Protein AF-A0A661HB58-F1 (afdb_monomer)

Radius of gyration: 21.76 Å; Cα contacts (8 Å, |Δi|>4): 34; chains: 1; bounding box: 42×29×50 Å

Solvent-accessible surface area (backbone atoms only — not comparable to full-atom values): 4728 Å² total; per-residue (Å²): 138,83,74,78,85,51,54,68,61,56,47,62,75,43,62,83,48,70,43,79,40,67,57,94,88,38,81,76,49,71,50,68,48,72,90,75,52,81,87,77,86,84,77,87,78,53,72,67,57,49,51,54,53,61,71,66,56,51,72,70,59,53,53,53,49,56,57,58,73,79,106

Nearest PDB structures (foldseek):
  5gpy-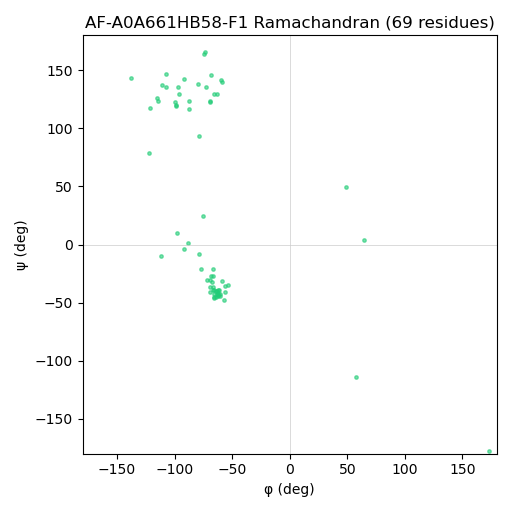assembly1_B  TM=2.339E-01  e=1.561E+00  Homo sapiens
  8byq-assembly1_X  TM=2.516E-01  e=1.922E+00  Homo sapiens

pLDDT: mean 85.54, std 6.54, range [58.5, 94.94]

Structure (mmCIF, N/CA/C/O backbone):
data_AF-A0A661HB58-F1
#
_entry.id   AF-A0A661HB58-F1
#
loop_
_atom_site.group_PDB
_atom_site.id
_atom_site.type_symbol
_atom_site.label_atom_id
_atom_site.label_alt_id
_atom_site.label_comp_id
_atom_site.label_asym_id
_atom_site.label_entity_id
_atom_site.label_seq_id
_atom_site.pdbx_PDB_ins_code
_atom_site.Cartn_x
_atom_site.Cartn_y
_atom_site.Cartn_z
_atom_site.occupancy
_atom_site.B_iso_or_equiv
_atom_site.auth_seq_id
_atom_site.auth_comp_id
_atom_site.auth_asym_id
_atom_site.auth_atom_id
_atom_site.pdbx_PDB_model_num
ATOM 1 N N . MET A 1 1 ? 16.825 -1.615 -22.013 1.00 60.31 1 MET A N 1
ATOM 2 C CA . MET A 1 1 ? 16.760 -0.659 -20.887 1.00 60.31 1 MET A CA 1
ATOM 3 C C . MET A 1 1 ? 16.824 0.732 -21.491 1.00 60.31 1 MET A C 1
ATOM 5 O O . MET A 1 1 ? 17.807 1.021 -22.160 1.00 60.31 1 MET A O 1
ATOM 9 N N . THR A 1 2 ? 15.763 1.527 -21.369 1.00 68.31 2 THR A N 1
ATOM 10 C CA . THR A 1 2 ? 15.686 2.858 -21.995 1.00 68.31 2 THR A CA 1
ATOM 11 C C . THR A 1 2 ? 16.098 3.908 -20.973 1.00 68.31 2 THR A C 1
ATOM 13 O O . THR A 1 2 ? 15.612 3.887 -19.845 1.00 68.31 2 THR A O 1
ATOM 16 N N . GLU A 1 3 ? 17.019 4.798 -21.334 1.00 74.12 3 GLU A N 1
ATOM 17 C CA . GLU A 1 3 ? 17.473 5.853 -20.427 1.00 74.12 3 GLU A CA 1
ATOM 18 C C . GLU A 1 3 ? 16.389 6.930 -20.260 1.00 74.12 3 GLU A C 1
ATOM 20 O O . GLU A 1 3 ? 15.813 7.402 -21.240 1.00 74.12 3 GLU A O 1
ATOM 25 N N . LEU A 1 4 ? 16.144 7.379 -19.023 1.00 77.81 4 LEU A N 1
ATOM 26 C CA . LEU A 1 4 ? 15.124 8.388 -18.692 1.00 77.81 4 LEU A CA 1
ATOM 27 C C . LEU A 1 4 ? 15.535 9.828 -19.084 1.00 77.81 4 LEU A C 1
ATOM 29 O O . LEU A 1 4 ? 15.069 10.798 -18.494 1.00 77.81 4 LEU A O 1
ATOM 33 N N . ARG A 1 5 ? 16.426 9.995 -20.069 1.00 79.62 5 ARG A N 1
ATOM 34 C CA . ARG A 1 5 ? 16.840 11.321 -20.565 1.00 79.62 5 ARG A CA 1
ATOM 35 C C . ARG A 1 5 ? 15.716 12.031 -21.314 1.00 79.62 5 ARG A C 1
ATOM 37 O O . ARG A 1 5 ? 15.640 13.252 -21.279 1.00 79.62 5 ARG A O 1
ATOM 44 N N . GLU A 1 6 ? 14.835 11.263 -21.956 1.00 83.94 6 GLU A N 1
ATOM 45 C CA . GLU A 1 6 ? 13.639 11.759 -22.644 1.00 83.94 6 GLU A CA 1
ATOM 46 C C . GLU A 1 6 ? 12.380 11.093 -22.058 1.00 83.94 6 GLU A C 1
ATOM 48 O O . GLU A 1 6 ? 11.837 10.157 -22.654 1.00 83.94 6 GLU A O 1
ATOM 53 N N . PRO A 1 7 ? 11.886 11.553 -20.890 1.00 81.56 7 PRO A N 1
ATOM 54 C CA . PRO A 1 7 ? 10.795 10.888 -20.172 1.00 81.56 7 PRO A CA 1
ATOM 55 C C . PRO A 1 7 ? 9.530 10.716 -21.019 1.00 81.56 7 PRO A C 1
ATOM 57 O O . PRO A 1 7 ? 8.874 9.682 -20.948 1.00 81.56 7 PRO A O 1
ATOM 60 N N . LYS A 1 8 ? 9.224 11.694 -21.883 1.00 84.25 8 LYS A N 1
ATOM 61 C CA . LYS A 1 8 ? 8.047 11.667 -22.760 1.00 84.25 8 LYS A CA 1
ATOM 62 C C . LYS A 1 8 ? 8.019 10.433 -23.670 1.00 84.25 8 LYS A C 1
ATOM 64 O O . LYS A 1 8 ? 7.008 9.746 -23.713 1.00 84.25 8 LYS A O 1
ATOM 69 N N . LYS A 1 9 ? 9.134 10.112 -24.333 1.00 85.25 9 LYS A N 1
ATOM 70 C CA . LYS A 1 9 ? 9.225 8.949 -25.234 1.00 85.25 9 LYS A CA 1
ATOM 71 C C . LYS A 1 9 ? 9.098 7.631 -24.477 1.00 85.25 9 LYS A C 1
ATOM 73 O O . LYS A 1 9 ? 8.518 6.679 -24.982 1.00 85.25 9 LYS A O 1
ATOM 78 N N . VAL A 1 10 ? 9.649 7.566 -23.264 1.00 85.19 10 VAL A N 1
ATOM 79 C CA . VAL A 1 10 ? 9.538 6.377 -22.407 1.00 85.19 10 VAL A CA 1
ATOM 80 C C . VAL A 1 10 ? 8.078 6.130 -22.029 1.00 85.19 10 VAL A C 1
ATOM 82 O O . VAL A 1 10 ? 7.611 5.001 -22.137 1.00 85.19 10 VAL A O 1
ATOM 85 N N . LEU A 1 11 ? 7.354 7.182 -21.643 1.00 85.50 11 LEU A N 1
ATOM 86 C CA . LEU A 1 11 ? 5.940 7.092 -21.282 1.00 85.50 11 LEU A CA 1
ATOM 87 C C . LEU A 1 11 ? 5.044 6.787 -22.494 1.00 85.50 11 LEU A C 1
ATOM 89 O O . LEU A 1 11 ? 4.164 5.942 -22.385 1.00 85.50 11 LEU A O 1
ATOM 93 N N . GLU A 1 12 ? 5.293 7.398 -23.657 1.00 86.00 12 GLU A N 1
ATOM 94 C CA . GLU A 1 12 ? 4.561 7.090 -24.899 1.00 86.00 12 GLU A CA 1
ATOM 95 C C . GLU A 1 12 ? 4.740 5.625 -25.318 1.00 86.00 12 GLU A C 1
ATOM 97 O O . GLU A 1 12 ? 3.764 4.962 -25.662 1.00 86.00 12 GLU A O 1
ATOM 102 N N . ASN A 1 13 ? 5.963 5.093 -25.221 1.00 86.31 13 ASN A N 1
ATOM 103 C CA . ASN A 1 13 ? 6.241 3.687 -25.521 1.00 86.31 13 ASN A CA 1
ATOM 104 C C . ASN A 1 13 ? 5.601 2.720 -24.512 1.00 86.31 13 ASN A C 1
ATOM 106 O O . ASN A 1 13 ? 5.250 1.603 -24.882 1.00 86.31 13 ASN A O 1
ATOM 110 N N . ALA A 1 14 ? 5.469 3.124 -23.246 1.00 84.38 14 ALA A N 1
ATOM 111 C CA . ALA A 1 14 ? 4.820 2.319 -22.212 1.00 84.38 14 ALA A CA 1
ATOM 112 C C . ALA A 1 14 ? 3.284 2.345 -22.306 1.00 84.38 14 ALA A C 1
ATOM 114 O O . ALA A 1 14 ? 2.613 1.447 -21.792 1.00 84.38 14 ALA A O 1
ATOM 115 N N . GLY A 1 15 ? 2.714 3.363 -22.957 1.00 85.00 15 GLY A N 1
ATOM 116 C CA . GLY A 1 15 ? 1.273 3.523 -23.115 1.00 85.00 15 GLY A CA 1
ATOM 117 C C . GLY A 1 15 ? 0.557 3.571 -21.764 1.00 85.00 15 GLY A C 1
ATOM 118 O O . GLY A 1 15 ? 0.732 4.505 -20.986 1.00 85.00 15 GLY A O 1
ATOM 119 N N . SER A 1 16 ? -0.269 2.560 -21.483 1.00 82.38 16 SER A N 1
ATOM 120 C CA . SER A 1 16 ? -1.029 2.439 -20.226 1.00 82.38 16 SER A CA 1
ATOM 121 C C . SER A 1 16 ? -0.381 1.514 -19.190 1.00 82.38 16 SER A C 1
ATOM 123 O O . SER A 1 16 ? -1.019 1.180 -18.193 1.00 82.38 16 SER A O 1
ATOM 125 N N . GLN A 1 17 ? 0.861 1.080 -19.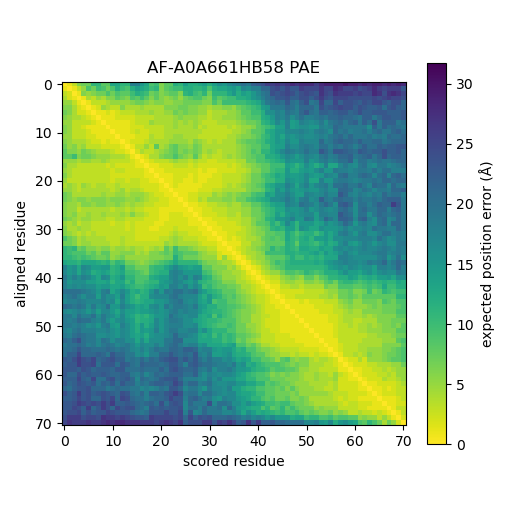406 1.00 88.00 17 GLN A N 1
ATOM 126 C CA . GLN A 1 17 ? 1.565 0.200 -18.475 1.00 88.00 17 GLN A CA 1
ATOM 127 C C . GLN A 1 17 ? 2.395 1.002 -17.457 1.00 88.00 17 GLN A C 1
ATOM 129 O O . GLN A 1 17 ? 2.999 2.015 -17.820 1.00 88.00 17 GLN A O 1
ATOM 134 N N . PRO A 1 18 ? 2.469 0.560 -16.187 1.00 89.12 18 PRO A N 1
ATOM 135 C CA . PRO A 1 18 ? 3.391 1.133 -15.212 1.00 89.12 18 PRO A CA 1
ATOM 136 C C . PRO A 1 18 ? 4.855 1.006 -15.651 1.00 89.12 18 PRO A C 1
ATOM 138 O O . PRO A 1 18 ? 5.274 -0.031 -16.165 1.00 89.12 18 PRO A O 1
ATOM 141 N N . VAL A 1 19 ? 5.656 2.039 -15.390 1.00 90.88 19 VAL A N 1
ATOM 142 C CA . VAL A 1 19 ? 7.083 2.089 -15.740 1.00 90.88 19 VAL A CA 1
ATOM 143 C C . VAL A 1 19 ? 7.928 2.124 -14.476 1.00 90.88 19 VAL A C 1
ATOM 145 O O . VAL A 1 19 ? 7.790 3.034 -13.664 1.00 90.88 19 VAL A O 1
ATOM 148 N N . ALA A 1 20 ? 8.844 1.170 -14.321 1.00 91.38 20 ALA A N 1
ATOM 149 C CA . ALA A 1 20 ? 9.815 1.182 -13.231 1.00 91.38 20 ALA A CA 1
ATOM 150 C C . ALA A 1 20 ? 10.989 2.128 -13.533 1.00 91.38 20 ALA A C 1
ATOM 152 O O . ALA A 1 20 ? 11.533 2.138 -14.639 1.00 91.38 20 ALA A O 1
ATOM 153 N N . VAL A 1 21 ? 11.420 2.881 -12.524 1.00 89.88 21 VAL A N 1
ATOM 154 C CA . VAL A 1 21 ? 12.629 3.706 -12.559 1.00 89.88 21 VAL A CA 1
ATOM 155 C C . VAL A 1 21 ? 13.741 2.949 -11.849 1.00 89.88 21 VAL A C 1
ATOM 157 O O . VAL A 1 21 ? 13.611 2.582 -10.680 1.00 89.88 21 VAL A O 1
ATOM 160 N N . LEU A 1 22 ? 14.841 2.717 -12.562 1.00 89.62 22 LEU A N 1
ATOM 161 C CA . LEU A 1 22 ? 15.996 1.982 -12.060 1.00 89.62 22 LEU A CA 1
ATOM 162 C C . LEU A 1 22 ? 17.191 2.925 -11.872 1.00 89.62 22 LEU A C 1
ATOM 164 O O . LEU A 1 22 ? 17.502 3.720 -12.758 1.00 89.62 22 LEU A O 1
ATOM 168 N N . ASN A 1 23 ? 17.913 2.785 -10.762 1.00 88.94 23 ASN A N 1
ATOM 169 C CA . ASN A 1 23 ? 19.231 3.378 -10.550 1.00 88.94 23 AS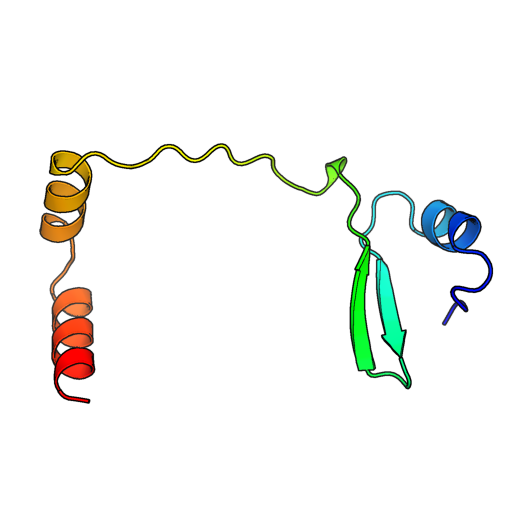N A CA 1
ATOM 170 C C . ASN A 1 23 ? 20.237 2.258 -10.268 1.00 88.94 23 ASN A C 1
ATOM 172 O O . ASN A 1 23 ? 20.096 1.531 -9.286 1.00 88.94 23 ASN A O 1
ATOM 176 N N . ARG A 1 24 ? 21.246 2.095 -11.136 1.00 89.88 24 ARG A N 1
ATOM 177 C CA . ARG A 1 24 ? 22.234 0.997 -11.047 1.00 89.88 24 ARG A CA 1
ATOM 178 C C . ARG A 1 24 ? 21.559 -0.371 -10.856 1.00 89.88 24 ARG A C 1
ATOM 180 O O . ARG A 1 24 ? 21.890 -1.106 -9.933 1.00 89.88 24 ARG A O 1
ATOM 187 N N . SER A 1 25 ? 20.562 -0.660 -11.693 1.00 87.19 25 SER A N 1
ATOM 188 C CA . SER A 1 25 ? 19.747 -1.888 -11.655 1.00 87.19 25 SER A CA 1
ATOM 189 C C . SER A 1 25 ? 18.881 -2.092 -10.404 1.00 87.19 25 SER A C 1
ATOM 191 O O . SER A 1 25 ? 18.204 -3.110 -10.307 1.00 87.19 25 SER A O 1
ATOM 193 N N . ASN A 1 26 ? 18.842 -1.133 -9.476 1.00 89.75 26 ASN A N 1
ATOM 194 C CA . ASN A 1 26 ? 17.946 -1.165 -8.323 1.00 89.75 26 ASN A CA 1
ATOM 195 C C . ASN A 1 26 ? 16.695 -0.339 -8.612 1.00 89.75 26 ASN A C 1
ATOM 197 O O . ASN A 1 26 ? 16.799 0.774 -9.130 1.00 89.75 26 ASN A O 1
ATOM 201 N N . VAL A 1 27 ? 15.522 -0.865 -8.260 1.00 92.06 27 VAL A N 1
ATOM 20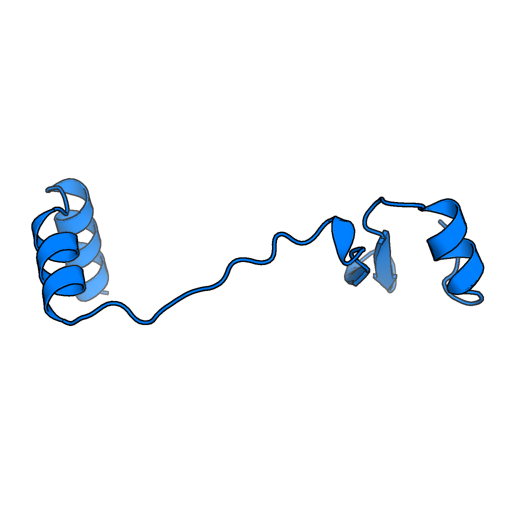2 C CA . VAL A 1 27 ? 14.263 -0.122 -8.385 1.00 92.06 27 VAL A CA 1
ATOM 203 C C . VAL A 1 27 ? 14.250 1.012 -7.369 1.00 92.06 27 VAL A C 1
ATOM 205 O O . VAL A 1 27 ? 14.369 0.776 -6.170 1.00 92.06 27 VAL A O 1
ATOM 208 N N . VAL A 1 28 ? 14.098 2.240 -7.859 1.00 94.12 28 VAL A N 1
ATOM 209 C CA . VAL A 1 28 ? 14.002 3.449 -7.026 1.00 94.12 28 VAL A CA 1
ATOM 210 C C . VAL A 1 28 ? 12.616 4.090 -7.066 1.00 94.12 28 VAL A C 1
ATOM 212 O O . VAL A 1 28 ? 12.340 4.980 -6.269 1.00 94.12 28 VAL A O 1
ATOM 215 N N . GLY A 1 29 ? 11.733 3.649 -7.965 1.00 91.31 29 GLY A N 1
ATOM 216 C CA . GLY A 1 29 ? 10.356 4.134 -8.030 1.00 91.31 29 GLY A CA 1
ATOM 217 C C . GLY A 1 29 ? 9.584 3.613 -9.237 1.00 91.31 29 GLY A C 1
ATOM 218 O O . GLY A 1 29 ? 10.114 2.847 -10.042 1.00 91.31 29 GLY A O 1
ATOM 219 N N . TYR A 1 30 ? 8.336 4.064 -9.366 1.00 90.81 30 TYR A N 1
ATOM 220 C CA . TYR A 1 30 ? 7.441 3.719 -10.469 1.00 90.81 30 TYR A CA 1
ATOM 221 C C . TYR A 1 30 ? 6.671 4.952 -10.953 1.00 90.81 30 TYR A C 1
ATOM 223 O O . TYR A 1 30 ? 6.240 5.775 -10.147 1.00 90.81 30 TYR A O 1
ATOM 231 N N . PHE A 1 31 ? 6.450 5.046 -12.261 1.00 89.19 31 PHE A N 1
ATOM 232 C CA . PHE A 1 31 ? 5.432 5.903 -12.858 1.00 89.19 31 PHE A CA 1
ATOM 233 C C . PHE A 1 31 ? 4.208 5.052 -13.173 1.00 89.19 31 PHE A C 1
ATOM 235 O O . PHE A 1 31 ? 4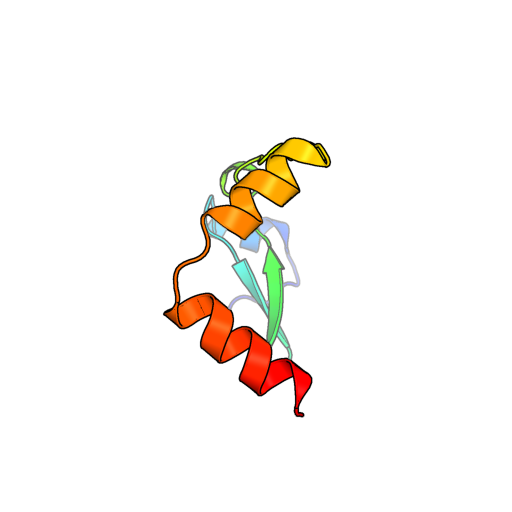.294 4.107 -13.957 1.00 89.19 31 PHE A O 1
ATOM 242 N N . VAL A 1 32 ? 3.074 5.382 -12.563 1.00 88.81 32 VAL A N 1
ATOM 243 C CA . VAL A 1 32 ? 1.811 4.664 -12.755 1.00 88.81 32 VAL A CA 1
ATOM 244 C C . VAL A 1 32 ? 0.821 5.618 -13.422 1.00 88.81 32 VAL A C 1
ATOM 246 O O . VAL A 1 32 ? 0.615 6.721 -12.907 1.00 88.81 32 VAL A O 1
ATOM 249 N N . PRO A 1 33 ? 0.216 5.245 -14.563 1.00 86.94 33 PRO A N 1
ATOM 250 C CA . PRO A 1 33 ? -0.839 6.045 -15.168 1.00 86.94 33 PRO A CA 1
ATOM 251 C C . PRO A 1 33 ? -2.008 6.226 -14.200 1.00 86.94 33 PRO A C 1
ATOM 253 O O . PRO A 1 33 ? -2.423 5.275 -13.544 1.00 86.94 33 PRO A O 1
ATOM 256 N N . VAL A 1 34 ? -2.597 7.423 -14.161 1.00 84.94 34 VAL A N 1
ATOM 257 C CA . VAL A 1 34 ? -3.753 7.711 -13.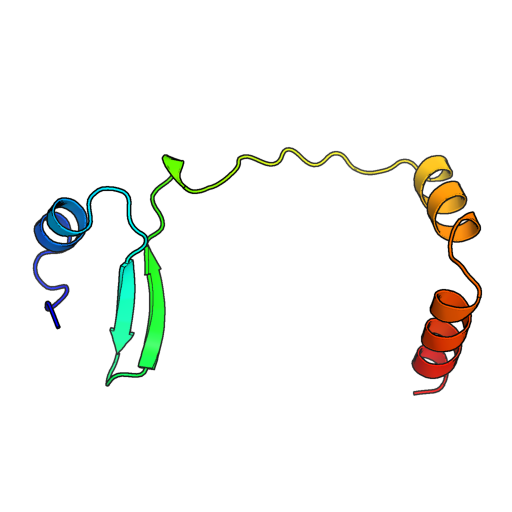288 1.00 84.94 34 VAL A CA 1
ATOM 258 C C . VAL A 1 34 ? -4.934 6.782 -13.589 1.00 84.94 34 VAL A C 1
ATOM 260 O O . VAL A 1 34 ? -5.666 6.416 -12.681 1.00 84.94 34 VAL A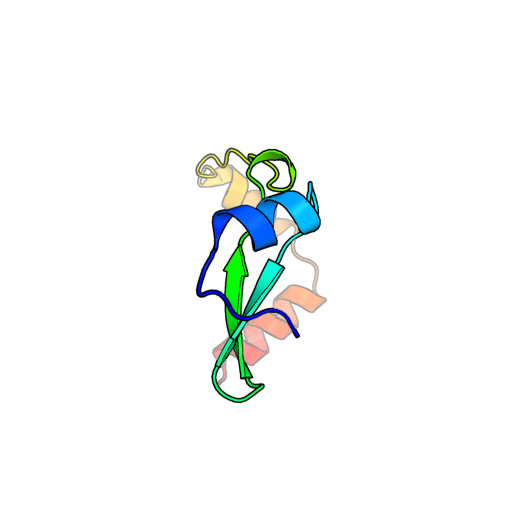 O 1
ATOM 263 N N . SER A 1 35 ? -5.092 6.352 -14.843 1.00 82.62 35 SER A N 1
ATOM 264 C CA . SER A 1 35 ? -6.115 5.381 -15.252 1.00 82.62 35 SER A CA 1
ATOM 265 C C . SER A 1 35 ? -5.916 3.979 -14.673 1.00 82.62 35 SER A C 1
ATOM 267 O O . SER A 1 35 ? -6.865 3.205 -14.648 1.00 82.62 35 SER A O 1
ATOM 269 N N . ALA A 1 36 ? -4.699 3.637 -14.246 1.00 80.06 36 ALA A N 1
ATOM 270 C CA . ALA A 1 36 ? -4.376 2.357 -13.622 1.00 80.06 36 ALA A CA 1
ATOM 271 C C . ALA A 1 36 ? -4.498 2.402 -12.089 1.00 80.06 36 ALA A C 1
ATOM 273 O O . ALA A 1 36 ? -4.307 1.381 -11.434 1.00 80.06 36 ALA A O 1
ATOM 274 N N . ILE A 1 37 ? -4.791 3.575 -11.518 1.00 80.69 37 ILE A N 1
ATOM 275 C CA . ILE A 1 37 ? -5.011 3.751 -10.085 1.00 80.69 37 ILE A CA 1
ATOM 276 C C . ILE A 1 37 ? -6.517 3.755 -9.845 1.00 80.69 37 ILE A C 1
ATOM 278 O O . ILE A 1 37 ? -7.239 4.613 -10.355 1.00 80.69 37 ILE A O 1
ATOM 282 N N . GLU A 1 38 ? -6.989 2.807 -9.042 1.00 81.56 38 GLU A N 1
ATOM 283 C CA . GLU A 1 38 ? -8.353 2.841 -8.536 1.00 81.56 38 GLU A CA 1
ATOM 284 C C . GLU A 1 38 ? -8.482 4.001 -7.544 1.00 81.56 38 GLU A C 1
ATOM 286 O O . GLU A 1 38 ? -7.720 4.110 -6.579 1.00 81.56 38 GLU A O 1
ATOM 291 N N . LYS A 1 39 ? -9.426 4.908 -7.801 1.00 76.81 39 LYS A N 1
ATOM 292 C CA . LYS A 1 39 ? -9.769 5.953 -6.839 1.00 76.81 39 LYS A CA 1
ATOM 293 C C . LYS A 1 39 ? -10.655 5.327 -5.777 1.00 76.81 39 LYS A C 1
ATOM 295 O O . LYS A 1 39 ? -11.862 5.218 -5.961 1.00 76.81 39 LYS A O 1
ATOM 300 N N . LEU A 1 40 ? -10.023 4.881 -4.702 1.00 82.81 40 LEU A N 1
ATOM 301 C CA . LEU A 1 40 ? -10.722 4.444 -3.507 1.00 82.81 40 LEU A CA 1
ATOM 302 C C . LEU A 1 40 ? -10.956 5.664 -2.623 1.00 82.81 40 LEU A C 1
ATOM 304 O O . LEU A 1 40 ? -10.006 6.297 -2.156 1.00 82.81 40 LEU A O 1
ATOM 308 N N . ASP A 1 41 ? -12.224 5.989 -2.413 1.00 82.94 41 ASP A N 1
ATOM 309 C CA . ASP A 1 41 ? -12.630 6.947 -1.399 1.00 82.94 41 ASP A CA 1
ATOM 310 C C . ASP A 1 41 ? -12.821 6.190 -0.084 1.00 82.94 41 ASP A C 1
ATOM 312 O O . ASP A 1 41 ? -13.586 5.228 -0.006 1.00 82.94 41 ASP A O 1
ATOM 316 N N . PHE A 1 42 ? -12.103 6.614 0.954 1.00 84.75 42 PHE A N 1
ATOM 317 C CA . PHE A 1 42 ? -12.244 6.065 2.296 1.00 84.75 42 PHE A CA 1
ATOM 318 C C . PHE A 1 42 ? -12.954 7.079 3.183 1.00 84.75 42 PHE A C 1
ATOM 320 O O . PHE A 1 42 ? -12.611 8.262 3.194 1.00 84.75 42 PHE A O 1
ATOM 327 N N . THR A 1 43 ? -13.910 6.604 3.970 1.00 87.75 43 THR A N 1
ATOM 328 C CA . THR A 1 43 ? -14.525 7.372 5.052 1.00 87.75 43 THR A CA 1
ATOM 329 C C . THR A 1 43 ? -14.041 6.834 6.388 1.00 87.75 43 THR A C 1
ATOM 331 O O . THR A 1 43 ? -13.770 5.641 6.525 1.00 87.75 43 THR A O 1
ATOM 334 N N . ALA A 1 44 ? -13.910 7.714 7.381 1.00 90.44 44 ALA A N 1
ATOM 335 C CA . ALA A 1 44 ? -13.613 7.277 8.738 1.00 90.44 44 ALA A CA 1
ATOM 336 C C . ALA A 1 44 ? -14.770 6.413 9.257 1.00 90.44 44 ALA A C 1
ATOM 338 O O . ALA A 1 44 ? -15.926 6.826 9.156 1.00 90.44 44 ALA A O 1
ATOM 339 N N . ALA A 1 45 ? -14.441 5.237 9.791 1.00 90.00 45 ALA A N 1
ATOM 340 C CA . ALA A 1 45 ? -15.417 4.375 10.446 1.00 90.00 45 ALA A CA 1
ATOM 341 C C . ALA A 1 45 ? -15.900 5.020 11.752 1.00 90.00 45 ALA A C 1
ATOM 343 O O . ALA A 1 45 ? -15.124 5.698 12.439 1.00 90.00 45 ALA A O 1
ATOM 344 N N . THR A 1 46 ? -17.164 4.803 12.105 1.00 94.94 46 THR A N 1
ATOM 345 C CA . THR A 1 46 ? -17.680 5.203 13.418 1.00 94.94 46 THR A CA 1
ATOM 346 C C . THR A 1 46 ? -17.172 4.263 14.508 1.00 94.94 46 THR A C 1
ATOM 348 O O . THR A 1 46 ? -16.699 3.156 14.239 1.00 94.94 46 THR A O 1
ATOM 351 N N . THR A 1 47 ? -17.276 4.690 15.765 1.00 93.25 47 THR A N 1
ATOM 352 C CA . THR A 1 47 ? -16.906 3.852 16.914 1.00 93.25 47 THR A CA 1
ATOM 353 C C . THR A 1 47 ? -17.681 2.534 16.911 1.00 93.25 47 THR A C 1
ATOM 355 O O . THR A 1 47 ? -17.098 1.478 17.134 1.00 93.25 47 THR A O 1
ATOM 358 N N . GLU A 1 48 ? -18.972 2.574 16.584 1.00 93.81 48 GLU A N 1
ATOM 359 C CA . GLU A 1 48 ? -19.851 1.404 16.557 1.00 93.81 48 GLU A CA 1
ATOM 360 C C . GLU A 1 48 ? -19.451 0.412 15.456 1.00 93.81 48 GLU A C 1
ATOM 362 O O . GLU A 1 48 ? -19.465 -0.799 15.672 1.00 93.81 48 GLU A O 1
ATOM 367 N N . GLU A 1 49 ? -19.053 0.909 14.281 1.00 92.19 49 GLU A N 1
ATOM 368 C CA . GLU A 1 49 ? -18.555 0.076 13.180 1.00 92.19 49 GLU A CA 1
ATOM 369 C C . GLU A 1 49 ? -17.235 -0.608 13.551 1.00 92.19 49 GLU A C 1
ATOM 371 O O . GLU A 1 49 ? -17.030 -1.785 13.243 1.00 92.19 49 GLU A O 1
ATOM 376 N N . VAL A 1 50 ? -16.357 0.108 14.258 1.00 92.12 50 VAL A N 1
ATOM 377 C CA . VAL A 1 50 ? -15.098 -0.443 14.770 1.00 92.12 50 VAL A CA 1
ATOM 378 C C . VAL A 1 50 ? -15.367 -1.515 15.826 1.00 92.12 50 VAL A C 1
ATOM 380 O O . VAL A 1 50 ? -14.786 -2.596 15.755 1.00 92.12 50 VAL A O 1
ATOM 383 N N . GLU A 1 51 ? -16.264 -1.263 16.778 1.00 91.94 51 GLU A N 1
ATOM 384 C CA . GLU A 1 51 ? -16.635 -2.235 17.811 1.00 91.94 51 GLU A CA 1
ATOM 385 C C . GLU A 1 51 ? -17.265 -3.497 17.211 1.00 91.94 51 GLU A C 1
ATOM 387 O O . GLU A 1 51 ? -16.888 -4.610 17.584 1.00 91.94 51 GLU A O 1
ATOM 392 N N . ALA A 1 52 ? -18.164 -3.350 16.234 1.00 92.69 52 ALA A N 1
ATOM 393 C CA . ALA A 1 52 ? -18.767 -4.478 15.530 1.00 92.69 52 ALA A CA 1
ATOM 394 C C . ALA A 1 52 ? -17.721 -5.295 14.754 1.00 92.69 52 ALA A C 1
ATOM 396 O O . ALA A 1 52 ? -17.733 -6.528 14.801 1.00 92.69 52 ALA A O 1
ATOM 397 N N . ALA A 1 53 ? -16.782 -4.626 14.079 1.00 89.12 53 ALA A N 1
ATOM 398 C CA . ALA A 1 53 ? -15.686 -5.285 13.380 1.00 89.12 53 ALA A CA 1
ATOM 399 C C . ALA A 1 53 ? -14.782 -6.059 14.350 1.00 89.12 53 ALA A C 1
ATOM 401 O O . ALA A 1 53 ? -14.458 -7.217 14.086 1.00 89.12 53 ALA A O 1
ATOM 402 N N . LEU A 1 54 ? -14.431 -5.462 15.493 1.00 87.31 54 LEU A N 1
ATOM 403 C CA . LEU A 1 54 ? -13.642 -6.111 16.542 1.00 87.31 54 LEU A CA 1
ATOM 404 C C . LEU A 1 54 ? -14.368 -7.322 17.136 1.00 87.31 54 LEU A C 1
ATOM 406 O O . LEU A 1 54 ? -13.747 -8.365 17.326 1.00 87.31 54 LEU A O 1
ATOM 410 N N . ALA A 1 55 ? -15.675 -7.214 17.378 1.00 87.94 55 ALA A N 1
ATOM 411 C CA . ALA A 1 55 ? -16.494 -8.319 17.871 1.00 87.94 55 ALA A CA 1
ATOM 412 C C . ALA A 1 55 ? -16.639 -9.457 16.846 1.00 87.94 55 ALA A C 1
ATOM 414 O O . ALA A 1 55 ? -16.826 -10.609 17.229 1.00 87.94 55 ALA A O 1
ATOM 415 N N . SER A 1 56 ? -16.534 -9.152 15.548 1.00 89.19 56 SER A N 1
ATOM 416 C CA . SER A 1 56 ? -16.580 -10.149 14.471 1.00 89.19 56 SER A CA 1
ATOM 417 C C . SER A 1 56 ? -15.269 -10.922 14.272 1.00 89.19 56 SER A C 1
ATOM 419 O O . SER A 1 56 ? -15.233 -11.880 13.496 1.00 89.19 56 SER A O 1
ATOM 421 N N . LEU 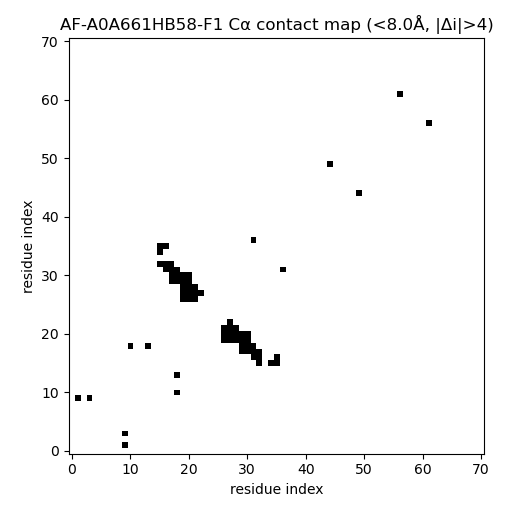A 1 57 ? -14.184 -10.524 14.949 1.00 87.94 57 LEU A N 1
ATOM 422 C CA . LEU A 1 57 ? -12.897 -11.203 14.832 1.00 87.94 57 LEU A CA 1
ATOM 423 C C . LEU A 1 57 ? -12.984 -12.626 15.396 1.00 87.94 57 LEU A C 1
ATOM 425 O O . LEU A 1 57 ? -13.415 -12.848 16.524 1.00 87.94 57 LEU A O 1
ATOM 429 N N . GLY A 1 58 ? -12.529 -13.599 14.607 1.00 86.25 58 GLY A N 1
ATOM 430 C CA . GLY A 1 58 ? -12.470 -14.995 15.031 1.00 86.25 58 GLY A CA 1
ATOM 431 C C . GLY A 1 58 ? -11.350 -15.275 16.037 1.00 86.25 58 GLY A C 1
ATOM 432 O O . GLY A 1 58 ? -10.392 -14.509 16.168 1.00 86.25 58 GLY A O 1
ATOM 433 N N . GLU A 1 59 ? -11.428 -16.437 16.688 1.00 83.62 59 GLU A N 1
ATOM 434 C CA . GLU A 1 59 ? -10.475 -16.886 17.719 1.00 83.62 59 GLU A CA 1
ATOM 435 C C . GLU A 1 59 ? -9.010 -16.859 17.253 1.00 83.62 59 GLU A C 1
ATOM 437 O O . GLU A 1 59 ? -8.118 -16.512 18.023 1.00 83.62 59 GLU A O 1
ATOM 442 N N . ALA A 1 60 ? -8.752 -17.154 15.974 1.00 82.81 60 ALA A N 1
ATOM 443 C CA . ALA A 1 60 ? -7.404 -17.112 15.407 1.00 82.81 60 ALA A CA 1
ATOM 444 C C . ALA A 1 60 ? -6.804 -15.694 15.407 1.00 82.81 60 ALA A C 1
ATOM 446 O O . ALA A 1 60 ? -5.627 -15.517 15.720 1.00 82.81 60 ALA A O 1
ATOM 447 N N . SER A 1 61 ? -7.610 -14.677 15.090 1.00 83.00 61 SER A N 1
ATOM 448 C CA . SER A 1 61 ? -7.173 -13.276 15.093 1.00 83.00 61 SER A CA 1
ATOM 449 C C . SER A 1 61 ? -6.903 -12.777 16.512 1.00 83.00 61 SER A C 1
ATOM 451 O O . SER A 1 61 ? -5.954 -12.023 16.728 1.00 83.00 61 SER A O 1
ATOM 453 N N . LEU A 1 62 ? -7.703 -13.227 17.484 1.00 83.19 62 LEU A N 1
ATOM 454 C CA . LEU A 1 62 ? -7.504 -12.915 18.900 1.00 83.19 62 LEU A CA 1
ATOM 455 C C . LEU A 1 62 ? -6.210 -13.542 19.434 1.00 83.19 62 LEU A C 1
ATOM 457 O O . LEU A 1 62 ? -5.404 -12.838 20.035 1.00 83.19 62 LEU A O 1
ATOM 461 N N . ALA A 1 63 ? -5.946 -14.812 19.116 1.00 84.94 63 ALA A N 1
ATOM 462 C CA . ALA A 1 63 ? -4.723 -15.498 19.536 1.00 84.94 63 ALA A CA 1
ATOM 463 C C . ALA A 1 63 ? -3.445 -14.835 18.990 1.00 84.94 63 ALA A C 1
ATOM 465 O O . ALA A 1 63 ? -2.445 -14.718 19.700 1.00 84.94 63 ALA A O 1
ATOM 466 N N . VAL A 1 64 ? -3.469 -14.367 17.736 1.00 87.88 64 VAL A N 1
ATOM 467 C CA . VAL A 1 64 ? -2.348 -13.610 17.156 1.00 87.88 64 VAL A CA 1
ATOM 468 C C . VAL A 1 64 ? -2.164 -12.273 17.872 1.00 87.88 64 VAL A C 1
ATOM 470 O O . VAL A 1 64 ? -1.031 -11.902 18.166 1.00 87.88 64 VAL A O 1
ATOM 473 N N . ASN A 1 65 ? -3.249 -11.556 18.176 1.00 84.25 65 ASN A N 1
ATOM 474 C CA . ASN A 1 65 ? -3.178 -10.297 18.920 1.00 84.25 65 ASN A CA 1
ATOM 475 C C . ASN A 1 65 ? -2.558 -10.505 20.310 1.00 84.25 65 ASN A C 1
ATOM 477 O O . ASN A 1 65 ? -1.656 -9.767 20.697 1.00 84.25 65 ASN A O 1
ATOM 481 N N . ASP A 1 66 ? -2.968 -11.550 21.024 1.00 87.50 66 ASP A N 1
ATOM 482 C CA . ASP A 1 66 ? -2.421 -11.859 22.345 1.00 87.50 66 ASP A CA 1
ATOM 483 C C . ASP A 1 66 ? -0.926 -12.193 22.289 1.00 87.50 66 ASP A C 1
ATOM 485 O O . ASP A 1 66 ? -0.159 -11.689 23.105 1.00 87.50 66 ASP A O 1
ATOM 489 N N . TYR A 1 67 ? -0.481 -12.942 21.275 1.00 86.56 67 TYR A N 1
ATOM 490 C CA . TYR A 1 67 ? 0.948 -13.176 21.044 1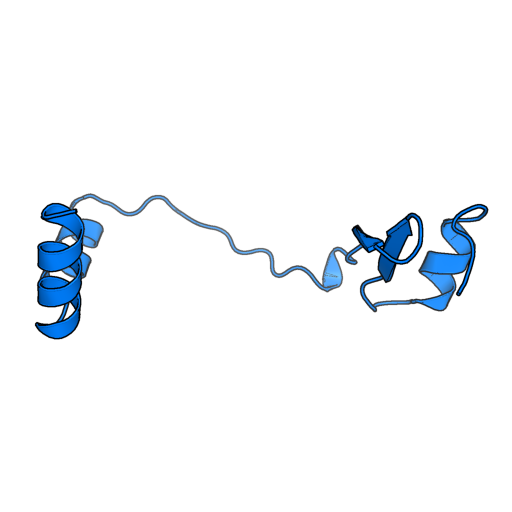.00 86.56 67 TYR A CA 1
ATOM 491 C C . TYR A 1 67 ? 1.724 -11.883 20.752 1.00 86.56 67 TYR A C 1
ATOM 493 O O . TYR A 1 67 ? 2.859 -11.726 21.197 1.00 86.56 67 TYR A O 1
ATOM 501 N N . LEU A 1 68 ? 1.133 -10.958 19.990 1.00 87.38 68 LEU A N 1
ATOM 502 C CA . LEU A 1 68 ? 1.768 -9.684 19.645 1.00 87.38 68 LEU A CA 1
ATOM 503 C C . LEU A 1 68 ? 1.845 -8.716 20.828 1.00 87.38 68 LEU A C 1
ATOM 505 O O . LEU A 1 68 ? 2.775 -7.923 20.874 1.00 87.38 68 LEU A O 1
ATOM 509 N N . LYS A 1 69 ? 0.902 -8.765 21.773 1.00 83.19 69 LYS A N 1
ATOM 510 C CA . LYS A 1 69 ? 0.953 -7.953 23.002 1.00 83.19 69 LYS A CA 1
ATOM 511 C C . LYS A 1 69 ? 2.077 -8.369 23.953 1.00 83.19 69 LYS A C 1
ATOM 513 O O . LYS A 1 69 ? 2.511 -7.542 24.748 1.00 83.19 69 LYS A O 1
ATOM 518 N N . ASP A 1 70 ? 2.497 -9.632 23.902 1.00 79.00 70 ASP A N 1
ATOM 519 C CA . ASP A 1 70 ? 3.522 -10.213 24.785 1.00 79.00 70 ASP A CA 1
ATOM 520 C C . ASP A 1 70 ? 4.960 -10.050 24.237 1.00 79.00 70 ASP A C 1
ATOM 522 O O . ASP A 1 70 ? 5.929 -10.513 24.838 1.00 79.00 70 ASP A O 1
ATOM 526 N N . LYS A 1 71 ? 5.121 -9.392 23.082 1.00 58.50 71 LYS A N 1
ATOM 527 C CA . LYS A 1 71 ? 6.412 -9.085 22.449 1.00 58.50 71 LYS A CA 1
ATOM 528 C C . LYS A 1 71 ? 6.685 -7.589 22.398 1.00 58.50 71 LYS A C 1
ATOM 530 O O . LYS A 1 71 ? 7.875 -7.236 22.559 1.00 58.50 71 LYS A O 1
#

Sequence (71 aa):
MTELREPKKVLENAGSQPVAVLNRSNVVGYFVPVSAIEKLDFTAATTEEVEAALASLGEASLAVNDYLKDK

Foldseek 3Di:
DDDCPPVVVVCVVCPQHKDFDDDPNHTPDIDHPPVRDDPDDDDDDDPVRVVVVVVPDDPVVVVVVVVVVVD

Secondary structure (DSSP, 8-state):
---TTSHHHHHHHHTTS-EEEEETTEEEEEE--GGGS------PPPHHHHHHHHHT--HHHHHHHHHHHT-

Mean predicted aligned error: 11.01 Å